Protein AF-A0A7R9KBL6-F1 (afdb_monomer_lite)

InterPro domains:
  IPR015760 Translation initiation factor IF- 2 [PTHR43381] (2-67)
  IPR027417 P-loop containing nucleoside triphosphate hydrolase [SSF52540] (8-67)

Structure (mmCIF, N/CA/C/O backbone):
data_AF-A0A7R9KBL6-F1
#
_entry.id   AF-A0A7R9KBL6-F1
#
loop_
_atom_site.group_PDB
_atom_site.id
_atom_site.type_symbol
_atom_site.label_atom_id
_atom_site.label_alt_id
_atom_site.label_comp_id
_atom_site.label_asym_id
_atom_site.label_entity_id
_atom_site.label_seq_id
_atom_site.pdbx_PDB_ins_code
_atom_site.Cartn_x
_atom_site.Cartn_y
_atom_site.Cartn_z
_atom_site.occupancy
_atom_site.B_iso_or_equiv
_atom_site.auth_seq_id
_atom_site.auth_comp_id
_atom_site.auth_asym_id
_atom_site.auth_atom_id
_atom_site.pdbx_PDB_model_num
ATOM 1 N N . MET A 1 1 ? -22.473 3.647 5.376 1.00 65.31 1 MET A N 1
ATOM 2 C CA . MET A 1 1 ? -21.587 2.527 5.794 1.00 65.31 1 MET A CA 1
ATOM 3 C C . MET A 1 1 ? -20.795 2.042 4.589 1.00 65.31 1 MET A C 1
ATOM 5 O O . MET A 1 1 ? -21.350 2.068 3.501 1.00 65.31 1 MET A O 1
ATOM 9 N N . LEU A 1 2 ? -19.546 1.589 4.751 1.00 76.31 2 LEU A N 1
ATOM 10 C CA . LEU A 1 2 ? -18.735 1.024 3.652 1.00 76.31 2 LEU A CA 1
ATOM 11 C C . LEU A 1 2 ? -19.468 -0.115 2.912 1.00 76.31 2 LEU A C 1
ATOM 13 O O . LEU A 1 2 ? -19.505 -0.127 1.686 1.00 76.31 2 LEU A O 1
ATOM 17 N N . VAL A 1 3 ? -20.212 -0.935 3.658 1.00 76.12 3 VAL A N 1
ATOM 18 C CA . VAL A 1 3 ? -21.076 -2.013 3.141 1.00 76.12 3 VAL A CA 1
ATOM 19 C C . VAL A 1 3 ? -22.132 -1.520 2.144 1.00 76.12 3 VAL A C 1
ATOM 21 O O . VAL A 1 3 ? -22.408 -2.182 1.150 1.00 76.12 3 VAL A O 1
ATOM 24 N N . GLN A 1 4 ? -22.692 -0.323 2.345 1.00 77.00 4 GLN A N 1
ATOM 25 C CA . GLN A 1 4 ? -23.671 0.260 1.413 1.00 77.00 4 GLN A CA 1
ATOM 26 C C . GLN A 1 4 ? -23.032 0.731 0.097 1.00 77.00 4 GLN A C 1
ATOM 28 O O . GLN A 1 4 ? -23.743 0.917 -0.883 1.00 77.00 4 GLN A O 1
ATOM 33 N N . ASN A 1 5 ? -21.707 0.904 0.070 1.00 83.44 5 ASN A N 1
ATOM 34 C CA . ASN A 1 5 ? -20.934 1.226 -1.132 1.00 83.44 5 ASN A CA 1
ATOM 35 C C . ASN A 1 5 ? -20.323 -0.031 -1.780 1.00 83.44 5 ASN A C 1
ATOM 37 O O . ASN A 1 5 ? -19.423 0.087 -2.605 1.00 83.44 5 ASN A O 1
ATOM 41 N N . GLY A 1 6 ? -20.779 -1.229 -1.394 1.00 81.38 6 GLY A N 1
ATOM 42 C CA . GLY A 1 6 ? -20.290 -2.501 -1.931 1.00 81.38 6 GLY A CA 1
ATOM 43 C C . GLY A 1 6 ? -18.965 -2.985 -1.338 1.00 81.38 6 GLY A C 1
ATOM 44 O O . GLY A 1 6 ? -18.418 -3.966 -1.826 1.00 81.38 6 GLY A O 1
ATOM 45 N N . ILE A 1 7 ? -18.456 -2.332 -0.288 1.00 86.62 7 ILE A N 1
ATOM 46 C CA . ILE A 1 7 ? -17.209 -2.713 0.388 1.00 86.62 7 ILE A CA 1
ATOM 47 C C . ILE A 1 7 ? -17.559 -3.574 1.605 1.00 86.62 7 ILE A C 1
ATOM 49 O O . ILE A 1 7 ? -18.070 -3.061 2.605 1.00 86.62 7 ILE A O 1
ATOM 53 N N . GLN A 1 8 ? -17.302 -4.878 1.512 1.00 87.94 8 GLN A N 1
ATOM 54 C CA . GLN A 1 8 ? -17.546 -5.836 2.592 1.00 87.94 8 GLN A CA 1
ATOM 55 C C . GLN A 1 8 ? -16.332 -5.891 3.517 1.00 87.94 8 GLN A C 1
ATOM 57 O O . GLN A 1 8 ? -15.253 -6.306 3.108 1.00 87.94 8 GLN A O 1
ATOM 62 N N . VAL A 1 9 ? -16.510 -5.463 4.763 1.00 90.38 9 VAL A N 1
ATOM 63 C CA . VAL A 1 9 ? -15.425 -5.406 5.754 1.00 90.38 9 VAL A CA 1
ATOM 64 C C . VAL A 1 9 ? -15.349 -6.695 6.571 1.00 90.38 9 VAL A C 1
ATOM 66 O O . VAL A 1 9 ? -16.366 -7.368 6.747 1.00 90.38 9 VAL A O 1
ATOM 69 N N . GLU A 1 10 ? -14.172 -7.022 7.103 1.00 88.38 10 GLU A N 1
ATOM 70 C CA . GLU A 1 10 ? -13.937 -8.253 7.883 1.00 88.38 10 GLU A CA 1
ATOM 71 C C . GLU A 1 10 ? -14.922 -8.446 9.049 1.00 88.38 10 GLU A C 1
ATOM 73 O O . GLU A 1 10 ? -15.421 -9.551 9.257 1.00 88.38 10 GLU A O 1
ATOM 78 N N . ASP A 1 11 ? -15.303 -7.369 9.746 1.00 83.44 11 ASP A N 1
ATOM 79 C CA . ASP A 1 11 ? -16.249 -7.413 10.876 1.00 83.44 11 ASP A CA 1
ATOM 80 C C . ASP A 1 11 ? -17.639 -7.969 10.513 1.00 83.44 11 ASP A C 1
ATOM 82 O O . ASP A 1 11 ? -18.386 -8.416 11.385 1.00 83.44 11 ASP A O 1
ATOM 86 N N . VAL A 1 12 ? -18.010 -7.933 9.230 1.00 85.50 12 VAL A N 1
ATOM 87 C CA . VAL A 1 12 ? -19.272 -8.493 8.716 1.00 85.50 12 VAL A CA 1
ATOM 88 C C . VAL A 1 12 ? -19.048 -9.717 7.822 1.00 85.50 12 VAL A C 1
ATOM 90 O O . VAL A 1 12 ? -19.955 -10.126 7.099 1.00 85.50 12 VAL A O 1
ATOM 93 N N . GLY A 1 13 ? -17.854 -10.317 7.886 1.00 81.75 13 GLY A N 1
ATOM 94 C CA . GLY A 1 13 ? -17.468 -11.499 7.112 1.00 81.75 13 GLY A CA 1
ATOM 95 C C . GLY A 1 13 ? -16.992 -11.200 5.688 1.00 81.75 13 GLY A C 1
ATOM 96 O O . GLY A 1 13 ? -17.013 -12.097 4.847 1.00 81.75 13 GLY A O 1
ATOM 97 N N . GLY A 1 14 ? -16.613 -9.953 5.404 1.00 87.06 14 GLY A N 1
ATOM 98 C CA . GLY A 1 14 ? -15.949 -9.564 4.162 1.00 87.06 14 GLY A CA 1
ATOM 99 C C . GLY A 1 14 ? -14.440 -9.809 4.177 1.00 87.06 14 GLY A C 1
ATOM 100 O O . GLY A 1 14 ? -13.892 -10.364 5.124 1.00 87.06 14 GLY A O 1
ATOM 101 N N . ASP A 1 15 ? -13.773 -9.371 3.118 1.00 87.44 15 ASP A N 1
ATOM 102 C CA . ASP A 1 15 ? -12.336 -9.523 2.869 1.00 87.44 15 ASP A CA 1
ATOM 103 C C . ASP A 1 15 ? -11.551 -8.208 3.017 1.00 87.44 15 ASP A C 1
ATOM 105 O O . ASP A 1 15 ? -10.324 -8.193 2.928 1.00 87.44 15 ASP A O 1
ATOM 109 N N . VAL A 1 16 ? -12.243 -7.088 3.249 1.00 90.69 16 VAL A N 1
ATOM 110 C CA . VAL A 1 16 ? -11.602 -5.779 3.392 1.00 90.69 16 VAL A CA 1
ATOM 111 C C . VAL A 1 16 ? -11.223 -5.517 4.846 1.00 90.69 16 VAL A C 1
ATOM 113 O O . VAL A 1 16 ? -12.084 -5.294 5.703 1.00 90.69 16 VAL A O 1
ATOM 116 N N . GLN A 1 17 ? -9.915 -5.471 5.089 1.00 91.56 17 GLN A N 1
ATOM 117 C CA . GLN A 1 17 ? -9.318 -5.074 6.363 1.00 91.56 17 GLN A CA 1
ATOM 118 C C . GLN A 1 17 ? -9.621 -3.610 6.699 1.00 91.56 17 GLN A C 1
ATOM 120 O O . GLN A 1 17 ? -9.532 -2.719 5.848 1.00 91.56 17 GLN A O 1
ATOM 125 N N . VAL A 1 18 ? -9.941 -3.340 7.968 1.00 93.19 18 VAL A N 1
ATOM 126 C CA . VAL A 1 18 ? -10.209 -1.985 8.471 1.00 93.19 18 VAL A CA 1
ATOM 127 C C . VAL A 1 18 ? -9.327 -1.692 9.676 1.00 93.19 18 VAL A C 1
ATOM 129 O O . VAL A 1 18 ? -9.486 -2.286 10.737 1.00 93.19 18 VAL A O 1
ATOM 132 N N . VAL A 1 19 ? -8.433 -0.709 9.535 1.00 94.19 19 VAL A N 1
ATOM 133 C CA . VAL A 1 19 ? -7.534 -0.278 10.615 1.00 94.19 19 VAL A CA 1
ATOM 134 C C . VAL A 1 19 ? -7.814 1.188 10.971 1.00 94.19 19 VAL A C 1
ATOM 136 O O . VAL A 1 19 ? -7.514 2.081 10.174 1.00 94.19 19 VAL A O 1
ATOM 139 N N . PRO A 1 20 ? -8.398 1.489 12.148 1.00 93.94 20 PRO A N 1
ATOM 140 C CA . PRO A 1 20 ? -8.633 2.866 12.570 1.00 93.94 20 PRO A CA 1
ATOM 141 C C . PRO A 1 20 ? -7.315 3.524 12.988 1.00 93.94 20 PRO A C 1
ATOM 143 O O . PRO A 1 20 ? -6.665 3.056 13.920 1.00 93.94 20 PRO A O 1
ATOM 146 N N . ILE A 1 21 ? -6.941 4.633 12.346 1.00 97.06 21 ILE A N 1
ATOM 147 C CA . ILE A 1 21 ? -5.667 5.327 12.601 1.00 97.06 21 ILE A CA 1
ATOM 148 C C . ILE A 1 21 ? -5.847 6.783 13.039 1.00 97.06 21 ILE A C 1
ATOM 150 O O . ILE A 1 21 ? -6.873 7.420 12.795 1.00 97.06 21 ILE A O 1
ATOM 154 N N . SER A 1 22 ? -4.790 7.353 13.620 1.00 97.19 22 SER A N 1
ATOM 155 C CA . SER A 1 22 ? -4.625 8.804 13.725 1.00 97.19 22 SER A CA 1
ATOM 156 C C . SER A 1 22 ? -3.223 9.201 13.289 1.00 97.19 22 SER A C 1
ATOM 158 O O . SER A 1 22 ? -2.275 9.034 14.049 1.00 97.19 22 SER A O 1
ATOM 160 N N . ALA A 1 23 ? -3.096 9.777 12.091 1.00 95.94 23 ALA A N 1
ATOM 161 C CA . ALA A 1 23 ? -1.802 10.197 11.551 1.00 95.94 23 ALA A CA 1
ATOM 162 C C . ALA A 1 23 ? -1.126 11.276 12.415 1.00 95.94 23 ALA A C 1
ATOM 164 O O . ALA A 1 23 ? 0.063 11.189 12.694 1.00 95.94 23 ALA 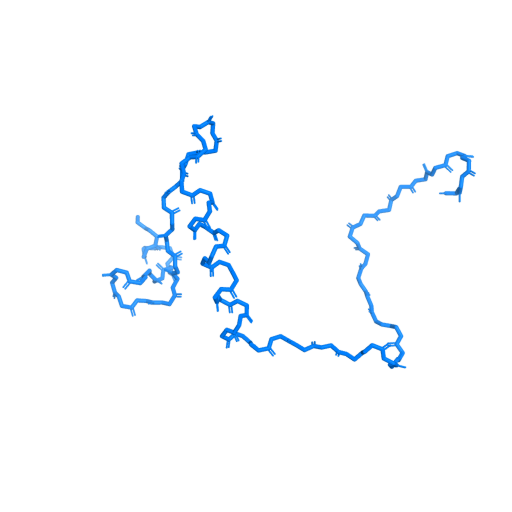A O 1
ATOM 165 N N . LEU A 1 24 ? -1.894 12.255 12.909 1.00 97.38 24 LEU A N 1
ATOM 166 C CA . LEU A 1 24 ? -1.357 13.331 13.751 1.00 97.38 24 LEU A CA 1
ATOM 167 C C . LEU A 1 24 ? -0.822 12.815 15.094 1.00 97.38 24 LEU A C 1
ATOM 169 O O . LEU A 1 24 ? 0.162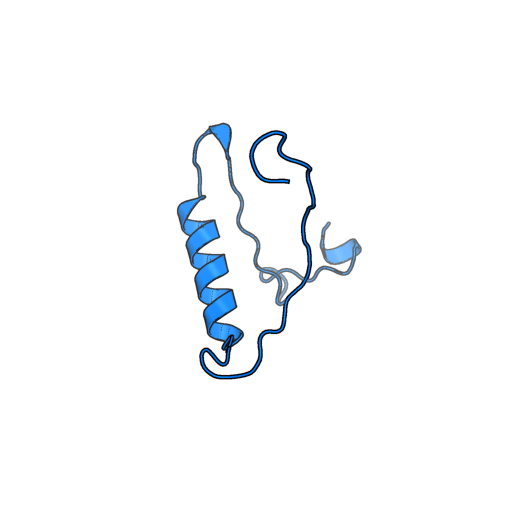 13.335 15.609 1.00 97.38 24 LEU A O 1
ATOM 173 N N . LYS A 1 25 ? -1.500 11.821 15.677 1.00 96.88 25 LYS A N 1
ATOM 174 C CA . LYS A 1 25 ? -1.139 11.253 16.983 1.00 96.88 25 LYS A CA 1
ATOM 175 C C . LYS A 1 25 ? -0.256 10.007 16.871 1.00 96.88 25 LYS A C 1
ATOM 177 O O . LYS A 1 25 ? 0.115 9.461 17.902 1.00 96.88 25 LYS A O 1
ATOM 182 N N . GLY A 1 26 ? 0.034 9.541 15.655 1.00 94.50 26 GLY A N 1
ATOM 183 C CA . GLY A 1 26 ? 0.781 8.307 15.406 1.00 94.50 26 GLY A CA 1
ATOM 184 C C . GLY A 1 26 ? 0.070 7.027 15.861 1.00 94.50 26 GLY A C 1
ATOM 185 O O . GLY A 1 26 ? 0.727 6.036 16.146 1.00 94.50 26 GLY A O 1
ATOM 186 N N . ILE A 1 27 ? -1.261 7.029 15.973 1.00 97.88 27 ILE A N 1
ATOM 187 C CA . ILE A 1 27 ? -2.007 5.876 16.501 1.00 97.88 27 ILE A CA 1
ATOM 188 C C . ILE A 1 27 ? -2.232 4.847 15.390 1.00 97.88 27 ILE A C 1
ATOM 190 O O . ILE A 1 27 ? -2.738 5.207 14.324 1.00 97.88 27 ILE A O 1
ATOM 194 N N . ASN A 1 28 ? -1.926 3.579 15.691 1.00 96.44 28 ASN A N 1
ATOM 195 C CA . ASN A 1 28 ? -2.161 2.391 14.858 1.00 96.44 28 ASN A CA 1
ATOM 196 C C . ASN A 1 28 ? -1.481 2.409 13.475 1.00 96.44 28 ASN A C 1
ATOM 198 O O . ASN A 1 28 ? -1.886 1.668 12.584 1.00 96.44 28 ASN A O 1
ATOM 202 N N . LEU A 1 29 ? -0.442 3.229 13.284 1.00 96.94 29 LEU A N 1
ATOM 203 C CA . LEU A 1 29 ? 0.328 3.239 12.033 1.00 96.94 29 LEU A CA 1
ATOM 204 C C . LEU A 1 29 ? 1.137 1.947 11.846 1.00 96.94 29 LEU A C 1
ATOM 206 O O . LEU A 1 29 ? 1.207 1.428 10.733 1.00 96.94 29 LEU A O 1
ATOM 210 N N . ASP A 1 30 ? 1.681 1.397 12.934 1.00 96.69 30 ASP A N 1
ATOM 211 C CA . ASP A 1 30 ? 2.386 0.110 12.907 1.00 96.69 30 ASP A CA 1
ATOM 212 C C . ASP A 1 30 ? 1.418 -1.026 12.562 1.00 96.69 30 ASP A C 1
ATOM 214 O O . ASP A 1 30 ? 1.672 -1.789 11.637 1.00 96.69 30 ASP A O 1
ATOM 218 N N . LEU A 1 31 ? 0.242 -1.046 13.201 1.00 96.75 31 LEU A N 1
ATOM 219 C CA . LEU A 1 31 ? -0.822 -2.010 12.904 1.00 96.75 31 LEU A CA 1
ATOM 220 C C . LEU A 1 31 ? -1.285 -1.934 11.439 1.00 96.75 31 LEU A C 1
ATOM 222 O O . LEU A 1 31 ? -1.515 -2.961 10.807 1.00 96.75 31 LEU A O 1
ATOM 226 N N . LEU A 1 32 ? -1.403 -0.726 10.875 1.00 96.94 32 LEU A N 1
ATOM 227 C CA . LEU A 1 32 ? -1.721 -0.551 9.455 1.00 96.94 32 LEU A CA 1
ATOM 228 C C . LEU A 1 32 ? -0.614 -1.122 8.559 1.00 96.94 32 LEU A C 1
ATOM 230 O O . LEU A 1 32 ? -0.904 -1.742 7.540 1.00 96.94 32 LEU A O 1
ATOM 234 N N . THR A 1 33 ? 0.646 -0.920 8.935 1.00 96.69 33 THR A N 1
ATOM 235 C CA . THR A 1 33 ? 1.791 -1.436 8.177 1.00 96.69 33 THR A CA 1
ATOM 236 C C . THR A 1 33 ? 1.825 -2.964 8.216 1.00 96.69 33 THR A C 1
ATOM 238 O O . THR A 1 33 ? 1.999 -3.591 7.175 1.00 96.69 33 THR A O 1
ATOM 241 N N . GLU A 1 34 ? 1.588 -3.569 9.380 1.00 96.69 34 GLU A N 1
ATOM 242 C CA . GLU A 1 34 ? 1.488 -5.024 9.543 1.00 96.69 34 GLU A CA 1
ATOM 243 C C . GLU A 1 34 ? 0.352 -5.619 8.703 1.00 96.69 34 GLU A C 1
ATOM 245 O O . GLU A 1 34 ? 0.562 -6.615 8.015 1.00 96.69 34 GLU A O 1
ATOM 250 N N . ALA A 1 35 ? -0.820 -4.976 8.685 1.00 96.25 35 ALA A N 1
ATOM 251 C CA . ALA A 1 35 ? -1.942 -5.389 7.844 1.00 96.25 35 ALA A CA 1
ATOM 252 C C . ALA A 1 35 ? -1.577 -5.379 6.346 1.00 96.25 35 ALA A C 1
ATOM 254 O O . ALA A 1 35 ? -1.849 -6.344 5.632 1.00 96.25 35 ALA A O 1
ATOM 255 N N . ILE A 1 36 ? -0.884 -4.334 5.873 1.00 96.44 36 ILE A N 1
ATOM 256 C CA . ILE A 1 36 ? -0.410 -4.247 4.480 1.00 96.44 36 ILE A CA 1
ATOM 257 C C . ILE A 1 36 ? 0.587 -5.369 4.158 1.00 96.44 36 ILE A C 1
ATOM 259 O O . ILE A 1 36 ? 0.498 -5.972 3.088 1.00 96.44 36 ILE A O 1
ATOM 263 N N . VAL A 1 37 ? 1.529 -5.654 5.063 1.00 97.06 37 VAL A N 1
ATOM 264 C CA . VAL A 1 37 ? 2.516 -6.730 4.876 1.00 97.06 37 VAL A CA 1
ATOM 265 C C . VAL A 1 37 ? 1.823 -8.087 4.806 1.00 97.06 37 VAL A C 1
ATOM 267 O O . VAL A 1 37 ? 2.051 -8.825 3.850 1.00 97.06 37 VAL A O 1
ATOM 270 N N . LEU A 1 38 ? 0.925 -8.381 5.749 1.00 95.06 38 LEU A N 1
ATOM 271 C CA . LEU A 1 38 ? 0.149 -9.620 5.760 1.00 95.06 38 LEU A CA 1
ATOM 272 C C . LEU A 1 38 ? -0.641 -9.794 4.457 1.00 95.06 38 LEU A C 1
ATOM 274 O O . LEU A 1 38 ? -0.625 -10.865 3.855 1.00 95.06 38 LEU A O 1
ATOM 278 N N . GLN A 1 39 ? -1.296 -8.732 3.985 1.00 95.06 39 GLN A N 1
ATOM 279 C CA . GLN A 1 39 ? -2.031 -8.779 2.726 1.00 95.06 39 GLN A CA 1
ATOM 280 C C . GLN A 1 39 ? -1.106 -9.065 1.534 1.00 95.06 39 GLN A C 1
ATOM 282 O O . GLN A 1 39 ? -1.447 -9.872 0.670 1.00 95.06 39 GLN A O 1
ATOM 287 N N . ALA A 1 40 ? 0.077 -8.447 1.483 1.00 96.38 40 ALA A N 1
ATOM 288 C CA . ALA A 1 40 ? 1.055 -8.698 0.426 1.00 96.38 40 ALA A CA 1
ATOM 289 C C . ALA A 1 40 ? 1.581 -10.146 0.439 1.00 96.38 40 ALA A C 1
ATOM 291 O O . ALA A 1 40 ? 1.796 -10.727 -0.627 1.00 96.38 40 ALA A O 1
ATOM 292 N N . GLU A 1 41 ? 1.751 -10.738 1.625 1.00 95.56 41 GLU A N 1
ATOM 293 C CA . GLU A 1 41 ? 2.125 -12.146 1.791 1.00 95.56 41 GLU A CA 1
ATOM 294 C C . GLU A 1 41 ? 1.027 -13.086 1.278 1.00 95.56 41 GLU A C 1
ATOM 296 O O . GLU A 1 41 ? 1.324 -14.002 0.513 1.00 95.56 41 GLU A O 1
ATOM 301 N N . LEU A 1 42 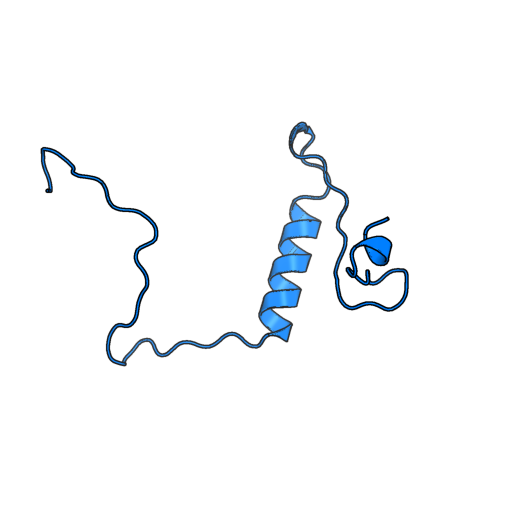? -0.242 -12.821 1.615 1.00 94.62 42 LEU A N 1
ATOM 302 C CA . LEU A 1 42 ? -1.391 -13.593 1.120 1.00 94.62 42 LEU A CA 1
ATOM 303 C C . LEU A 1 42 ? -1.532 -13.533 -0.408 1.00 94.62 42 LEU A C 1
ATOM 305 O O . LEU A 1 42 ? -1.980 -14.497 -1.027 1.00 94.62 42 LEU A O 1
ATOM 309 N N . MET A 1 43 ? -1.150 -12.411 -1.022 1.00 95.88 43 MET A N 1
ATOM 310 C CA . MET A 1 43 ? -1.166 -12.234 -2.478 1.00 95.88 43 MET A CA 1
ATOM 311 C C . MET A 1 43 ? -0.020 -12.962 -3.197 1.00 95.88 43 MET A C 1
ATOM 313 O O . MET A 1 43 ? -0.046 -13.039 -4.426 1.00 95.88 43 MET A O 1
ATOM 317 N N . GLU A 1 44 ? 0.986 -13.458 -2.466 1.00 95.50 44 GLU A N 1
ATOM 318 C CA . GLU A 1 44 ? 2.192 -14.101 -3.002 1.00 95.50 44 GLU A CA 1
ATOM 319 C C . GLU A 1 44 ? 2.824 -13.334 -4.180 1.00 95.50 44 GLU A C 1
ATOM 321 O O . GLU A 1 44 ? 3.111 -13.913 -5.231 1.00 95.50 44 GLU A O 1
ATOM 326 N N . LEU A 1 45 ? 3.020 -12.019 -4.036 1.00 95.56 45 LEU A N 1
ATOM 327 C CA . LEU A 1 45 ? 3.541 -11.168 -5.114 1.00 95.56 45 LEU A CA 1
ATOM 328 C C . LEU A 1 45 ? 4.903 -11.670 -5.641 1.00 95.56 45 LEU A C 1
ATOM 330 O O . LEU A 1 45 ? 5.812 -11.975 -4.868 1.00 95.56 45 LEU A O 1
ATOM 334 N N . LYS A 1 46 ? 5.066 -11.727 -6.973 1.00 94.75 46 LYS A N 1
ATOM 335 C CA . LYS A 1 46 ? 6.285 -12.218 -7.653 1.00 94.75 46 LYS A CA 1
ATOM 336 C C . LYS A 1 46 ? 6.791 -11.217 -8.684 1.00 94.75 46 LYS A C 1
ATOM 338 O O . LYS A 1 46 ? 6.020 -10.447 -9.247 1.00 94.75 46 LYS A O 1
ATOM 343 N N . GLY A 1 47 ? 8.085 -11.294 -8.978 1.00 94.12 47 GLY A N 1
ATOM 344 C CA . GLY A 1 47 ? 8.724 -10.570 -10.074 1.00 94.12 47 GLY A CA 1
ATOM 345 C C . GLY A 1 47 ? 9.943 -11.330 -10.594 1.00 94.12 47 GLY A C 1
ATOM 346 O O . GLY A 1 47 ? 10.563 -12.089 -9.846 1.00 94.12 47 GLY A O 1
ATOM 347 N N . ASP A 1 48 ? 10.278 -11.141 -11.873 1.00 96.50 48 ASP A N 1
ATOM 348 C CA . ASP A 1 48 ? 11.494 -11.695 -12.480 1.00 96.50 48 ASP A CA 1
ATOM 349 C C . ASP A 1 48 ? 12.605 -10.630 -12.524 1.00 96.50 48 ASP A C 1
ATOM 351 O O . ASP A 1 48 ? 12.514 -9.688 -13.311 1.00 96.50 48 ASP A O 1
ATOM 355 N N . PRO A 1 49 ? 13.678 -10.765 -11.722 1.00 94.50 49 PRO A N 1
ATOM 356 C CA . PRO A 1 49 ? 14.767 -9.792 -11.695 1.00 94.50 49 PRO A CA 1
ATOM 357 C C . PRO A 1 49 ? 15.761 -9.934 -12.861 1.00 94.50 49 PRO A C 1
ATOM 359 O O . PRO A 1 49 ? 16.696 -9.141 -12.950 1.00 94.50 49 PRO A O 1
ATOM 362 N N . ARG A 1 50 ? 15.635 -10.963 -13.713 1.00 96.62 50 ARG A N 1
ATOM 363 C CA . ARG A 1 50 ? 16.604 -11.266 -14.789 1.00 96.62 50 ARG A CA 1
ATOM 364 C C . ARG A 1 50 ? 16.049 -11.051 -16.194 1.00 96.62 50 ARG A C 1
ATOM 366 O O . ARG A 1 50 ? 16.833 -11.011 -17.141 1.00 96.62 50 ARG A O 1
ATOM 373 N N . GLY A 1 51 ? 14.727 -10.992 -16.328 1.00 94.38 51 GLY A N 1
ATOM 374 C CA . GLY A 1 51 ? 14.032 -10.848 -17.601 1.00 94.38 51 GLY A CA 1
ATOM 375 C C . GLY A 1 51 ? 14.199 -9.472 -18.249 1.00 94.38 51 GLY A C 1
ATOM 376 O O . GLY A 1 51 ? 14.971 -8.620 -17.807 1.00 94.38 51 GLY A O 1
ATOM 377 N N . LEU A 1 52 ? 13.452 -9.258 -19.333 1.00 96.31 52 LEU A N 1
ATOM 378 C CA . LEU A 1 52 ? 13.349 -7.941 -19.959 1.00 96.31 52 LEU A CA 1
ATOM 379 C C . LEU A 1 52 ? 12.638 -6.962 -19.019 1.00 96.31 52 LEU A C 1
ATOM 381 O O . LEU A 1 52 ? 11.767 -7.348 -18.243 1.00 96.31 52 LEU A O 1
ATOM 385 N N . VAL A 1 53 ? 13.006 -5.686 -19.114 1.00 96.19 53 VAL A N 1
ATOM 386 C CA . VAL A 1 53 ? 12.421 -4.638 -18.276 1.00 96.19 53 VAL A CA 1
ATOM 387 C C . VAL A 1 53 ? 11.008 -4.313 -18.757 1.00 96.19 53 VAL A C 1
ATOM 389 O O . VAL A 1 53 ? 10.815 -3.900 -19.900 1.00 96.19 53 VAL A O 1
ATOM 392 N N . GLU A 1 54 ? 10.044 -4.438 -17.851 1.00 96.31 54 GLU A N 1
ATOM 393 C CA . GLU A 1 54 ? 8.679 -3.934 -17.982 1.00 96.31 54 GLU A CA 1
ATOM 394 C C . GLU A 1 54 ? 8.426 -2.912 -16.867 1.00 96.31 54 GLU A C 1
ATOM 396 O O . GLU A 1 54 ? 8.869 -3.092 -15.731 1.00 96.31 54 GLU A O 1
ATOM 401 N N . GLY A 1 55 ? 7.741 -1.813 -17.179 1.00 94.44 55 GLY A N 1
ATOM 402 C CA . GLY A 1 55 ? 7.456 -0.774 -16.197 1.00 94.44 55 GLY A CA 1
ATOM 403 C C . GLY A 1 55 ? 6.430 0.240 -16.684 1.00 94.44 55 GLY A C 1
ATOM 404 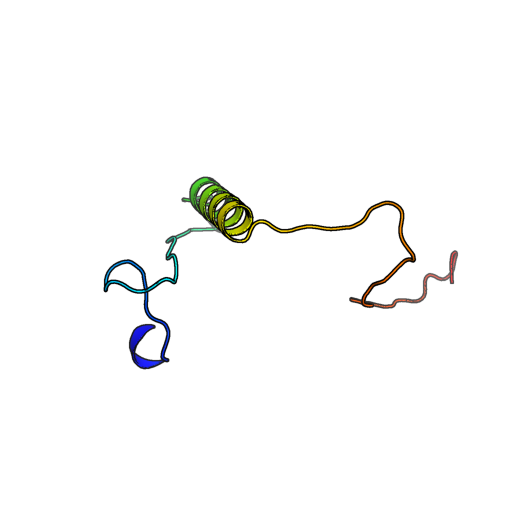O O . GLY A 1 55 ? 6.104 0.306 -17.868 1.00 94.44 55 GLY A O 1
ATOM 405 N N . VAL A 1 56 ? 5.933 1.047 -15.748 1.00 97.25 56 VAL A N 1
ATOM 406 C CA . VAL A 1 56 ? 4.931 2.093 -15.986 1.00 97.25 56 VAL A CA 1
ATOM 407 C C . VAL A 1 56 ? 5.488 3.436 -15.516 1.00 97.25 56 VAL A C 1
ATOM 409 O O . VAL A 1 56 ? 6.086 3.527 -14.444 1.00 97.25 56 VAL A O 1
ATOM 412 N N . VAL A 1 57 ? 5.298 4.490 -16.316 1.00 95.62 57 VAL A N 1
ATOM 413 C CA . VAL A 1 57 ? 5.678 5.860 -15.939 1.00 95.62 57 VAL A CA 1
ATOM 414 C C . VAL A 1 57 ? 4.657 6.408 -14.941 1.00 95.62 57 VAL A C 1
ATOM 416 O O . VAL A 1 57 ? 3.482 6.529 -15.273 1.00 95.62 57 VAL A O 1
ATOM 419 N N . ILE A 1 58 ? 5.110 6.751 -13.732 1.00 96.56 58 ILE A N 1
ATOM 420 C CA . ILE A 1 58 ? 4.266 7.358 -12.687 1.00 96.56 58 ILE A CA 1
ATOM 421 C C . ILE A 1 58 ? 4.198 8.880 -12.874 1.00 96.56 58 ILE A C 1
ATOM 423 O O . ILE A 1 58 ? 3.121 9.466 -12.862 1.00 96.56 58 ILE A O 1
ATOM 427 N N . GLU A 1 59 ? 5.354 9.516 -13.075 1.00 94.44 59 GLU A N 1
ATOM 428 C CA . GLU A 1 59 ? 5.488 10.962 -13.255 1.00 94.44 59 GLU A CA 1
ATOM 429 C C . GLU A 1 59 ? 6.684 11.261 -14.171 1.00 94.44 59 GLU A C 1
ATOM 431 O O . GLU A 1 59 ? 7.682 10.537 -14.152 1.00 94.44 59 GLU A O 1
ATOM 436 N N . SER A 1 60 ? 6.606 12.336 -14.962 1.00 92.69 60 SER A N 1
ATOM 437 C CA . SER A 1 60 ? 7.741 12.860 -15.730 1.00 92.69 60 SER A CA 1
ATOM 438 C C . SER A 1 60 ? 7.911 14.352 -15.475 1.00 92.69 60 SER A C 1
ATOM 440 O O . SER A 1 60 ? 6.958 15.117 -15.628 1.00 92.69 60 SER A O 1
ATOM 442 N N . ARG A 1 61 ? 9.133 14.773 -15.153 1.00 89.62 61 ARG A N 1
ATOM 443 C CA . ARG A 1 61 ? 9.505 16.182 -15.004 1.00 89.62 61 ARG A CA 1
ATOM 444 C C . ARG A 1 61 ? 10.829 16.439 -15.707 1.00 89.62 61 ARG A C 1
ATOM 446 O O . ARG A 1 61 ? 11.675 15.552 -15.736 1.00 89.62 61 ARG A O 1
ATOM 453 N N . THR A 1 62 ? 11.003 17.652 -16.211 1.00 89.38 62 THR A N 1
ATOM 454 C CA . THR A 1 62 ? 12.254 18.102 -16.827 1.00 89.38 62 THR A CA 1
ATOM 455 C C . THR A 1 62 ? 13.159 18.699 -15.760 1.00 89.38 62 THR A C 1
ATOM 457 O O . THR A 1 62 ? 12.763 19.652 -15.084 1.00 89.38 62 THR A O 1
ATOM 460 N N . ASP A 1 63 ? 14.365 18.160 -15.599 1.00 89.44 63 ASP A N 1
ATOM 461 C CA . ASP A 1 63 ? 15.394 18.755 -14.747 1.00 89.44 63 ASP A CA 1
ATOM 462 C C . ASP A 1 63 ? 16.395 19.540 -15.616 1.00 89.4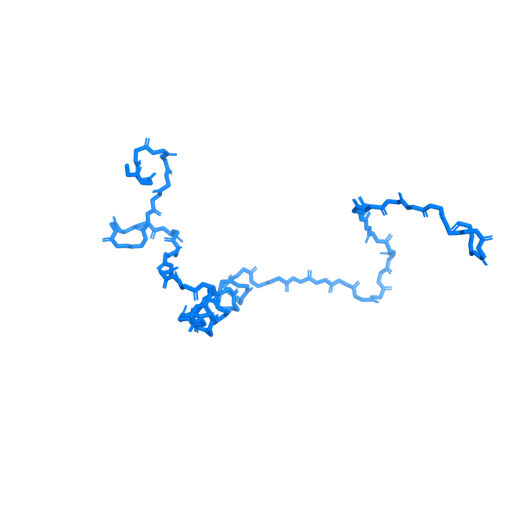4 63 ASP A C 1
ATOM 464 O O . ASP A 1 63 ? 17.044 18.952 -16.483 1.00 89.44 63 ASP A O 1
ATOM 468 N N . PRO A 1 64 ? 16.592 20.853 -15.391 1.00 83.75 64 PRO A N 1
ATOM 469 C CA . PRO A 1 64 ? 17.499 21.672 -16.199 1.00 83.75 64 PRO A CA 1
ATOM 470 C C . PRO A 1 64 ? 18.940 21.144 -16.301 1.00 83.75 64 PRO A C 1
ATOM 472 O O . PRO A 1 64 ? 19.635 21.469 -17.261 1.00 83.75 64 PRO A O 1
ATOM 475 N N . HIS A 1 65 ? 19.403 20.346 -15.333 1.00 82.69 65 HIS A N 1
ATOM 476 C CA . HIS A 1 65 ? 20.758 19.789 -15.307 1.00 82.69 65 HIS A CA 1
ATOM 477 C C . HIS A 1 65 ? 20.825 18.316 -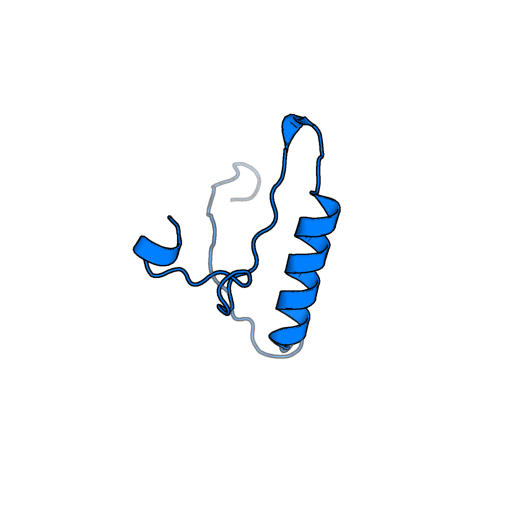15.732 1.00 82.69 65 HIS A C 1
ATOM 479 O O . HIS A 1 65 ? 21.925 17.764 -15.806 1.00 82.69 65 HIS A O 1
ATOM 485 N N . ARG A 1 66 ? 19.685 17.650 -15.962 1.00 76.19 66 ARG A N 1
ATOM 486 C CA . ARG A 1 66 ? 19.639 16.204 -16.256 1.00 76.19 66 ARG A CA 1
ATOM 487 C C . ARG A 1 66 ? 18.709 15.813 -17.414 1.00 76.19 66 ARG A C 1
ATOM 489 O O . ARG A 1 66 ? 18.759 14.649 -17.812 1.00 76.19 66 ARG A O 1
ATOM 496 N N . GLY A 1 67 ? 17.972 16.770 -17.992 1.00 57.69 67 GLY A N 1
ATOM 497 C CA . GLY A 1 67 ? 16.873 16.512 -18.930 1.00 57.69 67 GLY A CA 1
ATOM 498 C C . GLY A 1 67 ? 15.556 16.283 -18.204 1.00 57.69 67 GLY A C 1
ATOM 499 O O . GLY A 1 67 ? 15.577 15.744 -17.077 1.00 57.69 67 GLY A O 1
#

Secondary structure (DSSP, 8-state):
-GGGGT--BGGGT-SB-----BTTTTBTHHHHHHHHHHHHHHTT----SSS------------TTT-

pLDDT: mean 91.17, std 7.91, range [57.69, 97.88]

Organism: Timema genevievae (NCBI:txid629358)

Foldseek 3Di:
DVVVVVQDEVVNPGDDDDFDDDPVVGGCPVVVVVVVVVVCVVVVDDDDPPDDDDDDDPDDDDDPVPD

Sequence (67 aa):
MLVQNGIQVEDVGGDVQVVPISALKGINLDLLTEAIVLQAELMELKGDPRGLVEGVVIESRTDPHRG

Radius of gyration: 18.8 Å; chains: 1; bounding box: 44×36×37 Å